Protein AF-A0A936IC03-F1 (afdb_monomer_lite)

Foldseek 3Di:
DDDPPADQQDAPCVVVVLLPPFQRRRFGNVCVVVVNSLFDDLVPVPCNVVPNVPDDDDPVRVVVVRSNDHRNDDDDD

Structure (mmCIF, N/CA/C/O backbone):
data_AF-A0A936IC03-F1
#
_entry.id   AF-A0A936IC0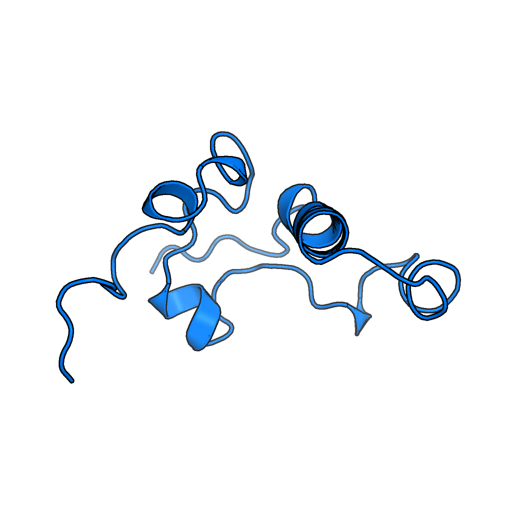3-F1
#
loop_
_atom_site.group_PDB
_atom_site.id
_atom_site.type_symbol
_atom_site.label_atom_id
_atom_site.label_alt_id
_atom_site.label_comp_id
_atom_site.label_asym_id
_atom_site.label_entity_id
_atom_site.label_seq_id
_atom_site.pdbx_PDB_ins_code
_atom_site.Cartn_x
_atom_site.Cartn_y
_atom_site.Cartn_z
_atom_site.occupancy
_atom_site.B_iso_or_equiv
_atom_site.auth_seq_id
_atom_site.auth_comp_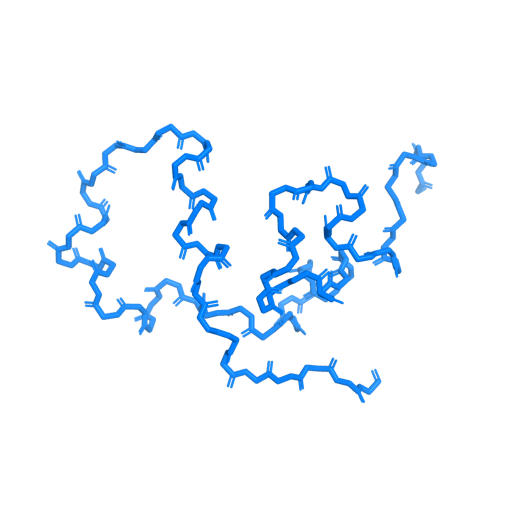id
_atom_site.auth_asym_id
_atom_site.auth_atom_id
_atom_site.pdbx_PDB_model_num
ATOM 1 N N . MET A 1 1 ? -19.556 7.138 11.678 1.00 50.03 1 MET A N 1
ATOM 2 C CA . MET A 1 1 ? -18.588 6.259 10.964 1.00 50.03 1 MET A CA 1
ATOM 3 C C . MET A 1 1 ? -19.353 5.032 10.508 1.00 50.03 1 MET A C 1
ATOM 5 O O . MET A 1 1 ? -19.392 4.041 11.218 1.00 50.03 1 MET A O 1
ATOM 9 N N . GLU A 1 2 ? -20.098 5.125 9.412 1.00 65.56 2 GLU A N 1
ATOM 10 C CA . GLU A 1 2 ? -21.266 4.252 9.250 1.00 65.56 2 GLU A CA 1
ATOM 11 C C . GLU A 1 2 ? -21.486 3.885 7.792 1.00 65.56 2 GLU A C 1
ATOM 13 O O . GLU A 1 2 ? -22.210 4.570 7.081 1.00 65.56 2 GLU A O 1
ATOM 18 N N . LYS A 1 3 ? -20.836 2.797 7.374 1.00 57.88 3 LYS A N 1
ATOM 19 C CA . LYS A 1 3 ? -21.445 1.619 6.735 1.00 57.88 3 LYS A CA 1
ATOM 20 C C . LYS A 1 3 ? -20.480 0.478 7.049 1.00 57.88 3 LYS A C 1
ATOM 22 O O . LYS A 1 3 ? -19.317 0.587 6.676 1.00 57.88 3 LYS A O 1
ATOM 27 N N . GLY A 1 4 ? -20.904 -0.594 7.718 1.00 65.50 4 GLY A N 1
ATOM 28 C CA . GLY A 1 4 ? -20.060 -1.762 8.057 1.00 65.50 4 GLY A CA 1
ATOM 29 C C . GLY A 1 4 ? -19.489 -2.544 6.856 1.00 65.50 4 GLY A C 1
ATOM 30 O O . GLY A 1 4 ? -19.178 -3.720 6.976 1.00 65.50 4 GLY A O 1
ATOM 31 N N . LEU A 1 5 ? -19.394 -1.900 5.692 1.00 74.75 5 LEU A N 1
ATOM 32 C CA . LEU A 1 5 ? -18.864 -2.389 4.428 1.00 74.75 5 LEU A CA 1
ATOM 33 C C . LEU A 1 5 ? -17.334 -2.282 4.361 1.00 74.75 5 LEU A C 1
ATOM 35 O O . LEU A 1 5 ? -16.728 -3.012 3.588 1.00 74.75 5 LEU A O 1
ATOM 39 N N . LEU A 1 6 ? -16.718 -1.383 5.141 1.00 79.38 6 LEU A N 1
ATOM 40 C CA . LEU A 1 6 ? -15.274 -1.143 5.133 1.00 79.38 6 LEU A CA 1
ATOM 41 C C . LEU A 1 6 ? -14.723 -1.106 6.567 1.00 79.38 6 LEU A C 1
ATOM 43 O O . LEU A 1 6 ? -14.945 -0.162 7.319 1.00 79.38 6 LEU A O 1
ATOM 47 N N . SER A 1 7 ? -13.995 -2.150 6.936 1.00 87.44 7 SER A N 1
ATOM 48 C CA . SER A 1 7 ? -13.166 -2.255 8.139 1.00 87.44 7 SER A CA 1
ATOM 49 C C . SER A 1 7 ? -11.739 -1.791 7.847 1.00 87.44 7 SER A C 1
ATOM 51 O O . SER A 1 7 ? -11.108 -2.298 6.916 1.00 87.44 7 SER A O 1
ATOM 53 N N . LEU A 1 8 ? -11.227 -0.874 8.671 1.00 88.00 8 LEU A N 1
ATOM 54 C CA . LEU A 1 8 ? -9.875 -0.322 8.545 1.00 88.00 8 LEU A CA 1
ATOM 55 C C . LEU A 1 8 ? -8.783 -1.355 8.858 1.00 88.00 8 LEU A C 1
ATOM 57 O O . LEU A 1 8 ? -7.719 -1.324 8.248 1.00 88.00 8 LEU A O 1
ATOM 61 N N . ASP A 1 9 ? -9.066 -2.285 9.766 1.00 87.25 9 ASP A N 1
ATOM 62 C CA . ASP A 1 9 ? -8.136 -3.328 10.208 1.00 87.25 9 ASP A CA 1
ATOM 63 C C . ASP A 1 9 ? -8.097 -4.545 9.273 1.00 87.25 9 ASP A C 1
ATOM 65 O O . ASP A 1 9 ? -7.271 -5.436 9.449 1.00 87.25 9 ASP A O 1
ATOM 69 N N . LYS A 1 10 ? -8.975 -4.597 8.262 1.00 89.56 10 LYS A N 1
ATOM 70 C CA . LYS A 1 10 ? -8.904 -5.636 7.232 1.00 89.56 10 LYS A CA 1
ATOM 71 C C . LYS A 1 10 ? -7.811 -5.314 6.221 1.00 89.56 10 LYS A C 1
ATOM 73 O O . LYS A 1 10 ? -7.583 -4.153 5.871 1.00 89.56 10 LYS A O 1
ATOM 78 N N . SER A 1 11 ? -7.181 -6.371 5.735 1.00 89.00 11 SER A N 1
ATOM 79 C CA . SER A 1 11 ? -6.209 -6.340 4.651 1.00 89.00 11 SER A CA 1
ATOM 80 C C . SER A 1 11 ? -6.868 -5.968 3.317 1.00 89.00 11 SER A C 1
ATOM 82 O O . SER A 1 11 ? -8.067 -6.167 3.114 1.00 89.00 11 SER A O 1
ATOM 84 N N . ILE A 1 12 ? -6.095 -5.382 2.406 1.00 88.44 12 ILE A N 1
ATOM 85 C CA . ILE A 1 12 ? -6.575 -4.910 1.105 1.00 88.44 12 ILE A CA 1
ATOM 86 C C . ILE A 1 12 ? -7.055 -6.067 0.223 1.00 88.44 12 ILE A C 1
ATOM 88 O O . ILE A 1 12 ? -8.024 -5.896 -0.515 1.00 88.44 12 ILE A O 1
ATOM 92 N N . ASP A 1 13 ? -6.451 -7.254 0.351 1.00 89.31 13 ASP A N 1
ATOM 93 C CA . ASP A 1 13 ? -6.843 -8.460 -0.388 1.00 89.31 13 ASP A CA 1
ATOM 94 C C . ASP A 1 13 ? -8.289 -8.890 -0.084 1.00 89.31 13 ASP A C 1
ATOM 96 O O . ASP A 1 13 ? -8.982 -9.401 -0.961 1.00 89.31 13 ASP A O 1
ATOM 100 N N . SER A 1 14 ? -8.783 -8.588 1.124 1.00 89.19 14 SER A N 1
ATOM 101 C CA . SER A 1 14 ? -10.162 -8.876 1.537 1.00 89.19 14 SER A CA 1
ATOM 102 C C . SER A 1 14 ? -11.211 -8.093 0.739 1.00 89.19 14 SER A C 1
ATOM 104 O O . SER A 1 14 ? -12.379 -8.476 0.728 1.00 89.19 14 SER A O 1
ATOM 106 N N . TYR A 1 15 ? -10.816 -6.988 0.101 1.00 87.69 15 TYR A N 1
ATOM 107 C CA . TYR A 1 15 ? -11.694 -6.157 -0.732 1.00 87.69 15 TYR A CA 1
ATOM 108 C C . TYR A 1 15 ? -11.327 -6.221 -2.209 1.00 87.69 15 TYR A C 1
ATOM 110 O O . TYR A 1 15 ? -12.198 -6.117 -3.069 1.00 87.69 15 TYR A O 1
ATOM 118 N N . LEU A 1 16 ? -10.037 -6.364 -2.496 1.00 87.19 16 LEU A N 1
ATOM 119 C CA . LEU A 1 16 ? -9.475 -6.392 -3.832 1.00 87.19 16 LEU A CA 1
ATOM 120 C C . LEU A 1 16 ? -8.719 -7.717 -3.992 1.00 87.19 16 LEU A C 1
ATOM 122 O O . LEU A 1 16 ? -7.515 -7.755 -3.739 1.00 87.19 16 LEU A O 1
ATOM 126 N N . PRO A 1 17 ? -9.387 -8.803 -4.428 1.00 86.50 17 PRO A N 1
ATOM 127 C CA . PRO A 1 17 ? -8.765 -10.124 -4.555 1.00 86.50 17 PRO A CA 1
ATOM 128 C C . PRO A 1 17 ? -7.618 -10.145 -5.572 1.00 86.50 17 PRO A C 1
ATOM 130 O O . PRO A 1 17 ? -6.784 -11.042 -5.555 1.00 86.50 17 PRO A O 1
ATOM 133 N N . GLU A 1 18 ? -7.512 -9.130 -6.432 1.00 83.81 18 GLU A N 1
ATOM 134 C CA . GLU A 1 18 ? -6.309 -8.912 -7.227 1.00 83.81 18 GLU A CA 1
ATOM 135 C C . GLU A 1 18 ? -5.059 -8.769 -6.336 1.00 83.81 18 GLU A C 1
ATOM 137 O O . GLU A 1 18 ? -4.016 -9.322 -6.648 1.00 83.81 18 GLU A O 1
ATOM 142 N N . PHE A 1 19 ? -5.122 -8.161 -5.159 1.00 83.81 19 PHE A N 1
ATOM 143 C CA . PHE A 1 19 ? -3.954 -8.067 -4.280 1.00 83.81 19 PHE A CA 1
ATOM 144 C C . PHE A 1 19 ? -3.567 -9.394 -3.610 1.00 83.81 19 PHE A C 1
ATOM 146 O O . PHE A 1 19 ? -2.525 -9.438 -2.965 1.00 83.81 19 PHE A O 1
ATOM 153 N N . MET A 1 20 ? -4.334 -10.475 -3.785 1.00 83.88 20 MET A N 1
ATOM 154 C CA . MET A 1 20 ? -3.989 -11.801 -3.267 1.00 83.88 20 MET A CA 1
ATOM 155 C C . MET A 1 20 ? -2.639 -12.278 -3.835 1.00 83.88 20 MET A C 1
ATOM 157 O O . MET A 1 20 ? -2.337 -12.060 -5.011 1.00 83.88 20 MET A O 1
ATOM 161 N N . ASP A 1 21 ? -1.799 -12.857 -2.969 1.00 83.44 21 ASP A N 1
ATOM 162 C CA . ASP A 1 21 ? -0.418 -13.300 -3.254 1.00 83.44 21 ASP A CA 1
ATOM 163 C C . ASP A 1 21 ? 0.562 -12.204 -3.710 1.00 83.44 21 ASP A C 1
ATOM 165 O O . ASP A 1 21 ? 1.668 -12.481 -4.179 1.00 83.44 21 ASP A O 1
ATOM 169 N N . LYS A 1 22 ? 0.191 -10.931 -3.553 1.00 84.75 22 LYS A N 1
ATOM 170 C CA . LYS A 1 22 ? 1.064 -9.793 -3.849 1.00 84.75 22 LYS A CA 1
ATOM 171 C C . LYS A 1 22 ? 1.732 -9.279 -2.580 1.00 84.75 22 LYS A C 1
ATOM 173 O O . LYS A 1 22 ? 1.204 -9.469 -1.485 1.00 84.75 22 LYS A O 1
ATOM 178 N N . PRO A 1 23 ? 2.878 -8.586 -2.687 1.00 79.50 23 PRO A N 1
ATOM 179 C CA . PRO A 1 23 ? 3.553 -8.038 -1.511 1.00 79.50 23 PRO A CA 1
ATOM 180 C C . PRO A 1 23 ? 2.628 -7.107 -0.708 1.00 79.50 23 PRO A C 1
ATOM 182 O O . PRO A 1 23 ? 2.637 -7.134 0.519 1.00 79.50 23 PRO A O 1
ATOM 185 N N . ALA A 1 24 ? 1.746 -6.376 -1.392 1.00 81.12 24 ALA A N 1
ATOM 186 C CA . ALA A 1 24 ? 0.755 -5.505 -0.776 1.00 81.12 24 ALA A CA 1
ATOM 187 C C . ALA A 1 24 ? -0.477 -6.226 -0.186 1.00 81.12 24 ALA A C 1
ATOM 189 O O . ALA A 1 24 ? -1.280 -5.563 0.458 1.00 81.12 24 ALA A O 1
ATOM 190 N N . ALA A 1 25 ? -0.629 -7.552 -0.333 1.00 85.31 25 ALA A N 1
ATOM 191 C CA . ALA A 1 25 ? -1.794 -8.306 0.156 1.00 85.31 25 ALA A CA 1
ATOM 192 C C . ALA A 1 25 ? -2.080 -8.059 1.642 1.00 85.31 25 ALA A C 1
ATOM 194 O O . ALA A 1 25 ? -3.221 -7.871 2.040 1.00 85.31 25 ALA A O 1
ATOM 195 N N . LYS A 1 26 ? -1.021 -8.019 2.459 1.00 83.88 26 LYS A N 1
ATOM 196 C CA . LYS A 1 26 ? -1.111 -7.900 3.921 1.00 83.88 26 LYS A CA 1
ATOM 197 C C . LYS A 1 26 ? -1.370 -6.473 4.410 1.00 83.88 26 LYS A C 1
ATOM 199 O O . LYS A 1 26 ? -1.637 -6.290 5.594 1.00 83.88 26 LYS A O 1
ATOM 204 N N . VAL A 1 27 ? -1.299 -5.476 3.527 1.00 87.38 27 VAL A N 1
ATOM 205 C CA . VAL A 1 27 ? -1.524 -4.068 3.874 1.00 87.38 27 VAL A CA 1
ATOM 206 C C . VAL A 1 27 ? -2.970 -3.880 4.309 1.00 87.38 27 VAL A C 1
ATOM 208 O O . VAL A 1 27 ? -3.891 -4.211 3.569 1.00 87.38 27 VAL A O 1
ATOM 211 N N . THR A 1 28 ? -3.181 -3.311 5.490 1.00 90.44 28 THR A N 1
ATOM 212 C CA . THR A 1 28 ? -4.517 -2.944 5.974 1.00 90.44 28 THR A CA 1
ATOM 213 C C . THR A 1 28 ? -5.018 -1.653 5.335 1.00 90.44 28 THR A C 1
ATOM 215 O O . THR A 1 28 ? -4.239 -0.774 4.956 1.00 90.44 28 THR A O 1
ATOM 218 N N . ILE A 1 29 ? -6.340 -1.487 5.264 1.00 89.25 29 ILE A N 1
ATOM 219 C CA . ILE A 1 29 ? -6.953 -0.241 4.781 1.00 89.25 29 ILE A CA 1
ATOM 220 C C . ILE A 1 29 ? -6.499 0.959 5.630 1.00 89.25 29 ILE A C 1
ATOM 222 O O . ILE A 1 29 ? -6.243 2.034 5.093 1.00 89.25 29 ILE A O 1
ATOM 226 N N . LYS A 1 30 ? -6.308 0.774 6.942 1.00 89.94 30 LYS A N 1
ATOM 227 C CA . LYS A 1 30 ? -5.751 1.789 7.847 1.00 89.94 30 LYS A CA 1
ATOM 228 C C . LYS A 1 30 ? -4.356 2.239 7.420 1.00 89.94 30 LYS A C 1
ATOM 230 O O . LYS A 1 30 ? -4.098 3.437 7.353 1.00 89.94 30 LYS A O 1
ATOM 235 N N . GLN A 1 31 ? -3.467 1.290 7.135 1.00 88.50 31 GLN A N 1
ATOM 236 C CA . GLN A 1 31 ? -2.103 1.583 6.696 1.00 88.50 31 GLN A CA 1
ATOM 237 C C . GLN A 1 31 ? -2.089 2.284 5.336 1.00 88.50 31 GLN A C 1
ATOM 239 O O . GLN A 1 31 ? -1.304 3.205 5.126 1.00 88.50 31 GLN A O 1
ATOM 244 N N . LEU A 1 32 ? -2.985 1.895 4.426 1.00 87.12 32 LEU A N 1
ATOM 245 C CA . LEU A 1 32 ? -3.134 2.556 3.133 1.00 87.12 32 LEU A CA 1
ATOM 246 C C . LEU A 1 32 ? -3.561 4.023 3.289 1.00 87.12 32 LEU A C 1
ATOM 248 O O . LEU A 1 32 ? -2.945 4.901 2.693 1.00 87.12 32 LEU A O 1
ATOM 252 N N . LEU A 1 33 ? -4.576 4.289 4.116 1.00 87.69 33 LEU A N 1
ATOM 253 C CA . LEU A 1 33 ? -5.111 5.637 4.334 1.00 87.69 33 LEU A CA 1
ATOM 254 C C . LEU A 1 33 ? -4.167 6.541 5.138 1.00 87.69 33 LEU A C 1
ATOM 256 O O . LEU A 1 33 ? -4.143 7.745 4.911 1.00 87.69 33 LEU A O 1
ATOM 260 N N . ASN A 1 34 ? -3.371 5.971 6.045 1.00 87.69 34 ASN A N 1
ATOM 261 C CA . ASN A 1 34 ? -2.396 6.715 6.848 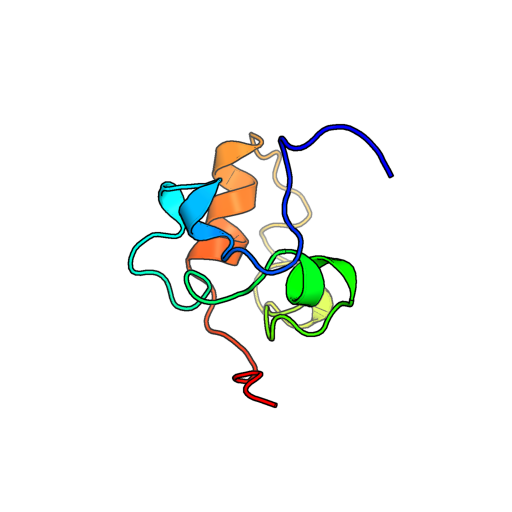1.00 87.69 34 ASN A CA 1
ATOM 262 C C . ASN A 1 34 ? -1.012 6.825 6.189 1.00 87.69 34 ASN A C 1
ATOM 264 O O . ASN A 1 34 ? -0.075 7.277 6.841 1.00 87.69 34 ASN A O 1
ATOM 268 N N . HIS A 1 35 ? -0.854 6.403 4.929 1.00 85.44 35 HIS A N 1
ATOM 269 C CA . HIS A 1 35 ? 0.438 6.383 4.230 1.00 85.44 35 HIS A CA 1
ATOM 270 C C . HIS A 1 35 ? 1.531 5.562 4.952 1.00 85.44 35 HIS A C 1
ATOM 272 O O . HIS A 1 35 ? 2.723 5.833 4.827 1.00 85.44 35 HIS A O 1
ATOM 278 N N . THR A 1 36 ? 1.135 4.512 5.675 1.00 84.56 36 THR A N 1
ATOM 279 C CA . THR A 1 36 ? 2.020 3.559 6.369 1.00 84.56 36 THR A CA 1
ATOM 280 C C . THR A 1 36 ? 1.914 2.146 5.788 1.00 84.56 36 THR A C 1
ATOM 282 O O . THR A 1 36 ? 2.197 1.158 6.458 1.00 84.56 36 THR A O 1
ATOM 285 N N . SER A 1 37 ? 1.496 2.011 4.529 1.00 81.56 37 SER A N 1
ATOM 286 C CA . SER A 1 37 ? 1.402 0.721 3.832 1.00 81.5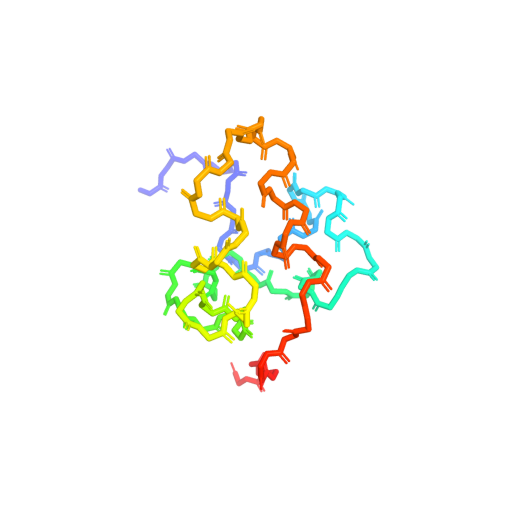6 37 SER A CA 1
ATOM 287 C C . SER A 1 37 ? 2.746 0.171 3.366 1.00 81.56 37 SER A C 1
ATOM 289 O O . SER A 1 37 ? 2.839 -1.013 3.061 1.00 81.56 37 SER A O 1
ATOM 291 N N . GLY A 1 38 ? 3.767 1.023 3.259 1.00 81.19 38 GLY A N 1
ATOM 292 C CA . GLY A 1 38 ? 5.033 0.653 2.630 1.00 81.19 38 GLY A CA 1
ATOM 293 C C . GLY A 1 38 ? 4.967 0.566 1.103 1.00 81.19 38 GLY A C 1
ATOM 294 O O . GLY A 1 38 ? 5.962 0.202 0.481 1.00 81.19 38 GLY A O 1
ATOM 295 N N . LEU A 1 39 ? 3.832 0.905 0.475 1.00 83.38 39 LEU A N 1
ATOM 296 C CA . LEU A 1 39 ? 3.738 1.013 -0.983 1.00 83.38 39 LEU A CA 1
ATOM 297 C C . LEU A 1 39 ? 4.632 2.149 -1.485 1.00 83.38 39 LEU A C 1
ATOM 299 O O . LEU A 1 39 ? 4.660 3.236 -0.905 1.00 83.38 39 LEU A O 1
ATOM 303 N N . GLN A 1 40 ? 5.351 1.900 -2.579 1.00 80.56 40 GLN A N 1
ATOM 304 C CA . GLN A 1 40 ? 6.171 2.931 -3.203 1.00 80.56 40 GLN A CA 1
ATOM 305 C C . GLN A 1 40 ? 5.303 4.087 -3.703 1.00 80.56 40 GLN A C 1
ATOM 307 O O . GLN A 1 40 ? 4.277 3.888 -4.357 1.00 80.56 40 GLN A O 1
ATOM 312 N N . ASN A 1 41 ? 5.750 5.306 -3.412 1.00 79.69 41 ASN A N 1
ATOM 313 C CA . ASN A 1 41 ? 5.171 6.504 -3.995 1.00 79.69 41 ASN A CA 1
ATOM 314 C C . ASN A 1 41 ? 5.567 6.585 -5.482 1.00 79.69 41 ASN A C 1
ATOM 316 O O . ASN A 1 41 ? 6.653 6.152 -5.871 1.00 79.69 41 ASN A O 1
ATOM 320 N N . TYR A 1 42 ? 4.706 7.161 -6.317 1.00 77.62 42 TYR A N 1
ATOM 321 C CA . TYR A 1 42 ? 4.983 7.333 -7.744 1.00 77.62 42 TYR A CA 1
ATOM 322 C C . TYR A 1 42 ? 6.260 8.147 -7.997 1.00 77.62 42 TYR A C 1
ATOM 324 O O . TYR A 1 42 ? 6.925 7.952 -9.009 1.00 77.62 42 TYR A O 1
ATOM 332 N N . GLU A 1 43 ? 6.637 9.023 -7.062 1.00 75.62 43 GLU A N 1
ATOM 333 C CA . GLU A 1 43 ? 7.834 9.864 -7.153 1.00 75.62 43 GLU A CA 1
ATOM 334 C C . GLU A 1 43 ? 9.138 9.058 -7.216 1.00 75.62 43 GLU A C 1
ATOM 336 O O . GLU A 1 43 ? 10.094 9.483 -7.859 1.00 75.62 43 GLU A O 1
ATOM 341 N N . ILE A 1 44 ? 9.171 7.882 -6.582 1.00 79.12 44 ILE A N 1
ATOM 342 C CA . ILE A 1 44 ? 10.350 7.002 -6.539 1.00 79.12 44 ILE A CA 1
ATOM 343 C C . ILE A 1 44 ? 10.275 5.853 -7.553 1.00 79.12 44 ILE A C 1
ATOM 345 O O . ILE A 1 44 ? 11.238 5.102 -7.717 1.00 79.12 44 ILE A O 1
ATOM 349 N N . MET A 1 45 ? 9.155 5.714 -8.266 1.00 81.25 45 MET A N 1
ATOM 350 C CA . MET A 1 45 ? 9.016 4.744 -9.346 1.00 81.25 45 MET A CA 1
ATOM 351 C C . MET A 1 45 ? 9.796 5.231 -10.574 1.00 81.25 45 MET A C 1
ATOM 353 O O . MET A 1 45 ? 9.386 6.165 -11.263 1.00 81.25 45 MET A O 1
ATOM 357 N N . LYS A 1 46 ? 10.918 4.564 -10.871 1.00 79.12 46 LYS A N 1
ATOM 358 C CA . LYS A 1 46 ? 11.881 4.938 -11.927 1.00 79.12 46 LYS A CA 1
ATOM 359 C C . LYS A 1 46 ? 11.241 5.245 -13.288 1.00 79.12 46 LYS A C 1
ATOM 361 O O . LYS A 1 46 ? 11.681 6.155 -13.985 1.00 79.12 46 LYS A O 1
ATOM 366 N N . ASP A 1 47 ? 10.210 4.494 -13.665 1.00 83.38 47 ASP A N 1
ATOM 367 C CA . ASP A 1 47 ? 9.535 4.626 -14.959 1.00 83.38 47 ASP A CA 1
ATOM 368 C C . ASP A 1 47 ? 8.271 5.505 -14.917 1.00 83.38 47 ASP A C 1
ATOM 370 O O . ASP A 1 47 ? 7.630 5.707 -15.952 1.00 83.38 47 ASP A O 1
ATOM 374 N N . PHE A 1 48 ? 7.910 6.078 -13.761 1.00 84.25 48 PHE A N 1
ATOM 375 C CA . PHE A 1 48 ? 6.661 6.822 -13.625 1.00 84.25 48 PHE A CA 1
ATOM 376 C C . PHE A 1 48 ? 6.644 8.092 -14.468 1.00 84.25 48 PHE A C 1
ATOM 378 O O . PHE A 1 48 ? 5.868 8.181 -15.410 1.00 84.25 48 PHE A O 1
ATOM 385 N N . PHE A 1 49 ? 7.528 9.056 -14.215 1.00 84.69 49 PHE A N 1
ATOM 386 C CA . PHE A 1 49 ? 7.581 10.275 -15.027 1.00 84.69 49 PHE A CA 1
ATOM 387 C C . PHE A 1 49 ? 7.892 10.034 -16.514 1.00 84.69 49 PHE A C 1
ATOM 389 O O . PHE A 1 49 ? 7.148 10.558 -17.345 1.00 84.69 49 PHE A O 1
ATOM 396 N N . PRO A 1 50 ? 8.917 9.247 -16.897 1.00 86.12 50 PRO A N 1
ATOM 397 C CA . PRO A 1 50 ? 9.282 9.116 -18.307 1.00 86.12 50 PRO A CA 1
ATOM 398 C C . PRO A 1 50 ? 8.304 8.271 -19.134 1.00 86.12 50 PRO A C 1
ATOM 400 O O . PRO A 1 50 ? 8.232 8.480 -20.344 1.00 86.12 50 PRO A O 1
ATOM 403 N N . LYS A 1 51 ? 7.570 7.323 -18.527 1.00 84.56 51 LYS A N 1
ATOM 404 C CA . LYS A 1 51 ? 6.710 6.382 -19.269 1.00 84.56 51 LYS A CA 1
ATOM 405 C C . LYS A 1 51 ? 5.252 6.400 -18.823 1.00 84.56 51 LYS A C 1
ATOM 407 O O . LYS A 1 51 ? 4.379 6.508 -19.676 1.00 84.56 51 LYS A O 1
ATOM 412 N N . LEU A 1 52 ? 4.979 6.309 -17.522 1.00 84.56 52 LEU A N 1
ATOM 413 C CA . LEU A 1 52 ? 3.614 6.102 -17.021 1.00 84.56 52 LEU A CA 1
ATOM 414 C C . LEU A 1 52 ? 2.808 7.412 -16.924 1.00 84.56 52 LEU A C 1
ATOM 416 O O . LEU A 1 52 ? 1.628 7.427 -17.236 1.00 84.56 52 LEU A O 1
ATOM 420 N N . SER A 1 53 ? 3.427 8.539 -16.570 1.00 85.00 53 SER A N 1
ATOM 421 C CA . SER A 1 53 ? 2.736 9.805 -16.253 1.00 85.00 53 SER A CA 1
ATOM 422 C C . SER A 1 53 ? 1.917 10.385 -17.410 1.00 85.00 53 SER A C 1
ATOM 424 O O . SER A 1 53 ? 0.966 11.132 -17.197 1.00 85.00 53 SER A O 1
ATOM 426 N N . ARG A 1 54 ? 2.295 10.037 -18.645 1.00 86.81 54 ARG A N 1
ATOM 427 C CA . ARG A 1 54 ? 1.660 10.491 -19.888 1.00 86.81 54 ARG A CA 1
ATOM 428 C C . ARG A 1 54 ? 0.735 9.445 -20.507 1.00 86.81 54 ARG A C 1
ATOM 430 O O . ARG A 1 54 ? 0.127 9.714 -21.541 1.00 86.81 54 ARG A O 1
ATOM 437 N N . GLN A 1 55 ? 0.641 8.257 -19.916 1.00 86.38 55 GLN A N 1
ATOM 438 C CA . GLN A 1 55 ? -0.230 7.193 -20.394 1.00 86.38 55 GLN A CA 1
ATOM 439 C C . GLN A 1 55 ? -1.635 7.339 -19.806 1.00 86.38 55 GLN A C 1
ATOM 441 O O . GLN A 1 55 ? -1.821 7.710 -18.650 1.00 86.38 55 GLN A O 1
ATOM 446 N N . SER A 1 56 ? -2.644 7.033 -20.622 1.00 86.19 56 SER A N 1
ATOM 447 C CA . SER A 1 56 ? -4.017 6.892 -20.140 1.00 86.19 56 SER A CA 1
ATOM 448 C C . SER A 1 56 ? -4.234 5.466 -19.659 1.00 86.19 56 SER A C 1
ATOM 450 O O . SER A 1 56 ? -4.135 4.525 -20.445 1.00 86.19 56 SER A O 1
ATOM 452 N N . PHE A 1 57 ? -4.565 5.312 -18.380 1.00 85.56 57 PHE A N 1
ATOM 453 C CA . PHE A 1 57 ? -4.871 4.016 -17.789 1.00 85.56 57 PHE A CA 1
ATOM 454 C C . PHE A 1 57 ? -6.361 3.877 -17.524 1.00 85.56 57 PHE A C 1
ATOM 456 O O . PHE A 1 57 ? -7.023 4.791 -17.027 1.00 85.56 57 PHE A O 1
ATOM 463 N N . ARG A 1 58 ? -6.883 2.679 -17.787 1.00 88.75 58 ARG A N 1
ATOM 464 C CA . ARG A 1 58 ? -8.112 2.237 -17.129 1.00 88.75 58 ARG A CA 1
ATOM 465 C C . ARG A 1 58 ? -7.826 2.029 -15.646 1.00 88.75 58 ARG A C 1
ATOM 467 O O . ARG A 1 58 ? -6.695 1.731 -15.272 1.00 88.75 58 ARG A O 1
ATOM 474 N N . ARG A 1 59 ? -8.858 2.149 -14.807 1.00 83.38 59 ARG A N 1
ATOM 475 C CA . ARG A 1 59 ? -8.726 1.994 -13.349 1.00 83.38 59 ARG A CA 1
ATOM 476 C C . ARG A 1 59 ? -7.983 0.705 -12.978 1.00 83.38 59 ARG A C 1
ATOM 478 O O . ARG A 1 59 ? -7.037 0.765 -12.209 1.00 83.38 59 ARG A O 1
ATOM 485 N N . GLU A 1 60 ? -8.370 -0.418 -13.570 1.00 84.12 60 GLU A N 1
ATOM 486 C CA . GLU A 1 60 ? -7.761 -1.732 -13.316 1.00 84.12 60 GLU A CA 1
ATOM 487 C C . GLU A 1 60 ? -6.278 -1.782 -13.723 1.00 84.12 60 GLU A C 1
ATOM 489 O O . GLU A 1 60 ? -5.455 -2.344 -13.010 1.00 84.12 60 GLU A O 1
ATOM 494 N N . GLU A 1 61 ? -5.911 -1.142 -14.836 1.00 85.06 61 GLU A N 1
ATOM 495 C CA . GLU A 1 61 ? -4.517 -1.071 -15.292 1.00 85.06 61 GLU A CA 1
ATOM 496 C C . GLU A 1 61 ? -3.658 -0.211 -14.363 1.00 85.06 61 GLU A C 1
ATOM 498 O O . GLU A 1 61 ? -2.513 -0.553 -14.081 1.00 85.06 61 GLU A O 1
ATOM 503 N N . TYR A 1 62 ? -4.222 0.875 -13.832 1.00 84.94 62 TYR A N 1
ATOM 504 C CA . TYR A 1 62 ? -3.511 1.738 -12.894 1.00 84.94 62 TYR A CA 1
ATOM 505 C C . TYR A 1 62 ? -3.213 1.020 -11.574 1.00 84.94 62 TYR A C 1
ATOM 507 O O . TYR A 1 62 ? -2.122 1.144 -11.025 1.00 84.94 62 TYR A O 1
ATOM 515 N N . VAL A 1 63 ? -4.164 0.222 -11.080 1.00 84.12 63 VAL A N 1
ATOM 516 C CA . VAL A 1 63 ? -4.000 -0.549 -9.840 1.00 84.12 63 VAL A CA 1
ATOM 517 C C . VAL A 1 63 ? -2.872 -1.581 -9.970 1.00 84.12 63 VAL A C 1
ATOM 519 O O . VAL A 1 63 ? -2.092 -1.748 -9.030 1.00 84.12 63 VAL A O 1
ATOM 522 N N . LYS A 1 64 ? -2.698 -2.195 -11.150 1.00 83.12 64 LYS A N 1
ATOM 523 C CA . LYS A 1 64 ? -1.609 -3.155 -11.419 1.00 83.12 64 LYS A CA 1
ATOM 524 C C . LYS A 1 64 ? -0.211 -2.565 -11.218 1.00 83.12 64 LYS A C 1
ATOM 526 O O . LYS A 1 64 ? 0.664 -3.263 -10.717 1.00 83.12 64 LYS A O 1
ATOM 531 N N . ILE A 1 65 ? -0.015 -1.278 -11.522 1.00 82.56 65 ILE A N 1
ATOM 532 C CA . ILE A 1 65 ? 1.273 -0.581 -11.332 1.00 82.56 65 ILE A CA 1
ATOM 533 C C . ILE A 1 65 ? 1.735 -0.692 -9.871 1.00 82.56 65 ILE A C 1
ATOM 535 O O . ILE A 1 65 ? 2.904 -0.958 -9.594 1.00 82.56 65 ILE A O 1
ATOM 539 N N . TYR A 1 66 ? 0.806 -0.536 -8.928 1.00 79.62 66 TYR A N 1
ATOM 540 C CA . TYR A 1 66 ? 1.093 -0.571 -7.493 1.00 79.62 66 TYR A CA 1
ATOM 541 C C . TYR A 1 66 ? 1.006 -1.978 -6.907 1.00 79.62 66 TYR A C 1
ATOM 543 O O . TYR A 1 66 ? 1.760 -2.308 -5.997 1.00 79.62 66 TYR A O 1
ATOM 551 N N . ARG A 1 67 ? 0.116 -2.819 -7.441 1.00 78.06 67 ARG A N 1
ATOM 552 C CA . ARG A 1 67 ? -0.067 -4.216 -7.032 1.00 78.06 67 ARG A CA 1
ATOM 553 C C . ARG A 1 67 ? 1.222 -5.031 -7.155 1.00 78.06 67 ARG A C 1
ATOM 555 O O . ARG A 1 67 ? 1.536 -5.813 -6.261 1.00 78.06 67 ARG A O 1
ATOM 562 N N . ASP A 1 68 ? 1.928 -4.877 -8.271 1.00 73.38 68 ASP A N 1
ATOM 563 C CA . ASP A 1 68 ? 3.153 -5.622 -8.579 1.00 73.38 68 ASP A CA 1
ATOM 564 C C . ASP A 1 68 ? 4.424 -4.938 -8.054 1.00 73.38 68 ASP A C 1
ATOM 566 O O . ASP A 1 68 ? 5.508 -5.520 -8.091 1.00 73.38 68 ASP A O 1
ATOM 570 N N . SER A 1 69 ? 4.298 -3.716 -7.532 1.00 73.75 69 SER A N 1
A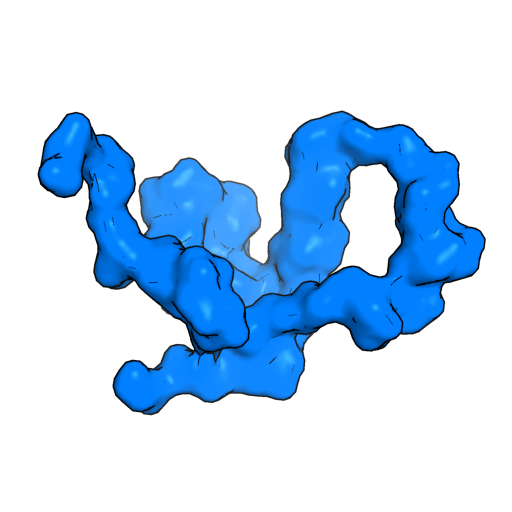TOM 571 C CA . SER A 1 69 ? 5.428 -2.994 -6.959 1.00 73.75 69 SER A CA 1
ATOM 572 C C . SER A 1 69 ? 5.869 -3.615 -5.636 1.00 73.75 69 SER A C 1
ATOM 574 O O . SER A 1 69 ? 5.058 -3.952 -4.771 1.00 73.75 69 SER A O 1
ATOM 576 N N . ALA A 1 70 ? 7.184 -3.743 -5.463 1.00 72.62 70 ALA A N 1
ATOM 577 C CA . ALA A 1 70 ? 7.761 -4.175 -4.200 1.00 72.62 70 ALA A CA 1
ATOM 578 C C . ALA A 1 70 ? 7.434 -3.164 -3.090 1.00 72.62 70 ALA A C 1
ATOM 580 O O . ALA A 1 70 ? 7.482 -1.950 -3.306 1.00 72.62 70 ALA A O 1
ATOM 581 N N . LEU A 1 71 ? 7.131 -3.662 -1.889 1.00 77.19 71 LEU A N 1
ATOM 582 C CA . LEU A 1 71 ? 7.011 -2.796 -0.720 1.00 77.19 71 LEU A CA 1
ATOM 583 C C . LEU A 1 71 ? 8.384 -2.195 -0.402 1.00 77.19 71 LEU A C 1
ATOM 585 O O . LEU A 1 71 ? 9.381 -2.909 -0.318 1.00 77.19 71 LEU A O 1
ATOM 589 N N . ALA A 1 72 ? 8.424 -0.879 -0.209 1.00 73.38 72 ALA A N 1
ATOM 590 C CA . ALA A 1 72 ? 9.623 -0.161 0.205 1.00 73.38 72 ALA A CA 1
ATOM 591 C C . ALA A 1 72 ? 10.041 -0.536 1.636 1.00 73.38 72 ALA A C 1
ATOM 593 O O . ALA A 1 72 ? 11.223 -0.493 1.967 1.00 73.38 72 ALA A O 1
ATOM 594 N N . PHE A 1 73 ? 9.074 -0.902 2.479 1.00 71.81 73 PHE A N 1
ATOM 595 C CA . PHE A 1 73 ? 9.284 -1.381 3.841 1.00 71.81 73 PHE A CA 1
ATOM 596 C C . PHE A 1 73 ? 8.063 -2.178 4.316 1.00 71.81 73 PHE A C 1
ATOM 598 O O . PHE A 1 73 ? 6.945 -1.945 3.859 1.00 71.81 73 PHE A O 1
ATOM 605 N N . PHE A 1 74 ? 8.267 -3.115 5.243 1.00 63.97 74 PHE A N 1
ATOM 606 C CA . PHE A 1 74 ? 7.172 -3.818 5.911 1.00 63.97 74 PHE A CA 1
ATOM 607 C C . PHE A 1 74 ? 6.744 -3.033 7.148 1.00 63.97 74 PHE A C 1
ATOM 609 O O . PHE A 1 74 ? 7.577 -2.718 7.997 1.00 63.97 74 PHE A O 1
ATOM 616 N N . THR A 1 75 ? 5.452 -2.733 7.272 1.00 59.97 75 THR A N 1
ATOM 617 C CA . THR A 1 75 ? 4.902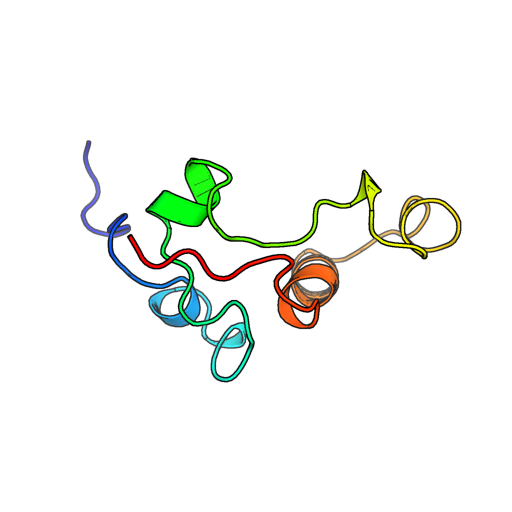 -2.157 8.500 1.00 59.97 75 THR A CA 1
ATOM 618 C C . THR A 1 75 ? 4.301 -3.258 9.359 1.00 59.97 75 THR A C 1
ATOM 620 O O . THR A 1 75 ? 3.335 -3.916 8.983 1.00 59.97 75 THR A O 1
ATOM 623 N N . GLY A 1 76 ? 4.942 -3.500 10.501 1.00 58.22 76 GLY A N 1
ATOM 624 C CA . GLY A 1 76 ? 4.602 -4.571 11.435 1.00 58.22 76 GLY A CA 1
ATOM 625 C C . GLY A 1 76 ? 4.749 -4.131 12.887 1.00 58.22 76 GLY A C 1
ATOM 626 O O . GLY A 1 76 ? 5.418 -4.816 13.653 1.00 58.22 76 GLY A O 1
ATOM 627 N N . TYR A 1 77 ? 4.159 -2.986 13.234 1.00 44.25 77 TYR A N 1
ATOM 628 C CA . TYR A 1 77 ? 4.026 -2.516 14.614 1.00 44.25 77 TYR A CA 1
ATOM 629 C C . TYR A 1 77 ? 2.553 -2.376 14.977 1.00 44.25 77 TYR A C 1
ATOM 631 O O . TYR A 1 77 ? 1.805 -1.817 14.140 1.00 44.25 77 TYR A O 1
#

Sequence (77 aa):
MEKGLLSLDKSIDSYLPEFMDKPAAKVTIKQLLNHTSGLQNYEIMKDFFPKLSRQSFRREEYVKIYRDSALAFFTGY

Radius of gyration: 13.44 Å; chains: 1; bounding box: 33×24×35 Å

pLDDT: mean 80.9, std 9.18, range [44.25, 90.44]

Secondary structure (DSSP, 8-state):
---TT--TTSBGGGT-GGGTTSGGGG-BHHHHHTT-S-PPPGGG-TTIIIIITTS---HHHHHHHHHSSPPSS----